Protein AF-A0A9E5WEM9-F1 (afdb_monomer_lite)

Sequence (140 aa):
MSKQDISLNDRFDLSKHHVLLNGTQALVRLMLMQRARDAAAGLNTAGYVTGYRGSPLGAVDLQMERAEKVLTQANVTFQPGLNEDLAATAIWGSQQAEMRGEGKYDGVFGFWYGKGPGVDRSGDVFRHANMAGTSQHGGV

Radius of gyration: 16.06 Å; chains: 1; bounding box: 44×39×41 Å

Secondary structure (DSSP, 8-state):
-------GGGGG-TT-SS----HHHHHHHHHHHHHHHHHHTT--EEEEEEE---TTSHHHHHHHHHTHHHHHHTTEEE---SSHHHHHHHHHHHHTTTTTS-SSSSEEEEEEE--HHHHHHTHHHHHHHHHH---TTT--

Structure (mmCIF, N/CA/C/O backbone):
data_AF-A0A9E5WEM9-F1
#
_entry.id   AF-A0A9E5WEM9-F1
#
loop_
_atom_site.group_PDB
_atom_site.id
_atom_site.type_symbol
_atom_site.label_atom_id
_atom_site.label_alt_id
_atom_site.label_comp_id
_atom_site.label_asym_id
_atom_site.label_entity_id
_atom_site.label_seq_id
_atom_site.pdbx_PDB_ins_code
_atom_site.Cartn_x
_atom_site.Cartn_y
_atom_site.Cartn_z
_atom_site.occupancy
_atom_site.B_iso_or_equiv
_atom_site.auth_seq_id
_atom_site.auth_comp_id
_atom_site.auth_asym_id
_atom_site.auth_atom_id
_atom_site.pdbx_PDB_model_num
ATOM 1 N N . MET A 1 1 ? -31.836 14.147 18.479 1.00 49.81 1 MET A N 1
ATOM 2 C CA . MET A 1 1 ? -30.622 13.584 17.849 1.00 49.81 1 MET A CA 1
ATOM 3 C C . MET A 1 1 ? -29.894 12.762 18.897 1.00 49.81 1 MET A C 1
ATOM 5 O O . MET A 1 1 ? -29.557 13.315 19.935 1.00 49.81 1 MET A O 1
ATOM 9 N N . SER A 1 2 ? -29.732 11.454 18.683 1.00 67.06 2 SER A N 1
ATOM 10 C CA . SER A 1 2 ? -28.894 10.624 19.559 1.00 67.06 2 SER A CA 1
ATOM 11 C C . SER A 1 2 ? -27.431 11.047 19.357 1.00 67.06 2 SER A C 1
ATOM 13 O O . SER A 1 2 ? -26.991 11.247 18.225 1.00 67.06 2 SER A O 1
ATOM 15 N N . LYS A 1 3 ? -26.711 11.289 20.455 1.00 68.19 3 LYS A N 1
ATOM 16 C CA . LYS A 1 3 ? -25.303 11.697 20.439 1.00 68.19 3 LYS A CA 1
ATOM 17 C C . LYS A 1 3 ? -24.481 10.444 20.124 1.00 68.19 3 LYS A C 1
ATOM 19 O O . LYS A 1 3 ? -24.457 9.525 20.936 1.00 68.19 3 LYS A O 1
ATOM 24 N N . GLN A 1 4 ? -23.888 10.370 18.935 1.00 72.06 4 GLN A N 1
ATOM 25 C CA . GLN A 1 4 ? -22.986 9.269 18.596 1.00 72.06 4 GLN A CA 1
ATOM 26 C C . GLN A 1 4 ? -21.669 9.462 19.354 1.00 72.06 4 GLN A C 1
ATOM 28 O O . GLN A 1 4 ? -21.048 10.519 19.251 1.00 72.06 4 GLN A O 1
ATOM 33 N N . ASP A 1 5 ? -21.269 8.455 20.127 1.00 82.94 5 ASP A N 1
ATOM 34 C CA . ASP A 1 5 ? -20.001 8.452 20.856 1.00 82.94 5 ASP A CA 1
ATOM 35 C C . ASP A 1 5 ? -18.902 7.935 19.916 1.00 82.94 5 ASP A C 1
ATOM 37 O O . ASP A 1 5 ? -18.716 6.728 19.761 1.00 82.94 5 ASP A O 1
ATOM 41 N N . ILE A 1 6 ? -18.272 8.856 19.177 1.00 86.56 6 ILE A N 1
ATOM 42 C CA . ILE A 1 6 ? -17.225 8.552 18.191 1.00 86.56 6 ILE A CA 1
ATOM 43 C C . ILE A 1 6 ? -15.873 8.971 18.762 1.00 86.56 6 ILE A C 1
ATOM 45 O O . ILE A 1 6 ? -15.654 10.147 19.063 1.00 86.56 6 ILE A O 1
ATOM 49 N N . SER A 1 7 ? -14.942 8.023 18.849 1.00 89.38 7 SER A N 1
ATOM 50 C CA . SER A 1 7 ? -13.569 8.256 19.283 1.00 89.38 7 SER A CA 1
ATOM 51 C C . SER A 1 7 ? -12.605 8.300 18.103 1.00 89.38 7 SER A C 1
ATOM 53 O O . SER A 1 7 ? -1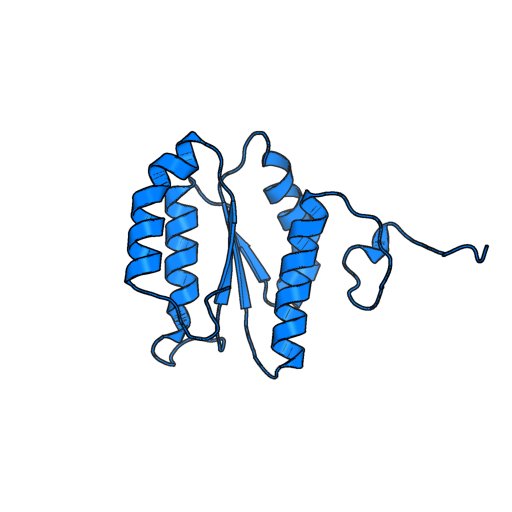2.741 7.601 17.100 1.00 89.38 7 SER A O 1
ATOM 55 N N . LEU A 1 8 ? -11.535 9.079 18.253 1.00 87.75 8 LEU A N 1
ATOM 56 C CA . LEU A 1 8 ? -10.422 9.082 17.310 1.00 87.75 8 LEU A CA 1
ATOM 57 C C . LEU A 1 8 ? -9.737 7.711 17.203 1.00 87.75 8 LEU A C 1
ATOM 59 O O . LEU A 1 8 ? -9.162 7.423 16.154 1.00 87.75 8 LEU A O 1
ATOM 63 N N . ASN A 1 9 ? -9.805 6.875 18.238 1.00 87.44 9 ASN A N 1
ATOM 64 C CA . ASN A 1 9 ? -9.198 5.542 18.236 1.00 87.44 9 ASN A CA 1
ATOM 65 C C . ASN A 1 9 ? -9.983 4.527 17.388 1.00 87.44 9 ASN A C 1
ATOM 67 O O . ASN A 1 9 ? -9.421 3.511 16.986 1.00 87.44 9 ASN A O 1
ATOM 71 N N . ASP A 1 10 ? -11.234 4.830 17.036 1.00 92.94 10 ASP A N 1
ATOM 72 C CA . ASP A 1 10 ? -12.124 3.922 16.302 1.00 92.94 10 ASP A CA 1
ATOM 73 C C . ASP A 1 10 ? -11.721 3.735 14.828 1.00 92.94 10 ASP A C 1
ATOM 75 O O . ASP A 1 10 ? -12.183 2.815 14.155 1.00 92.94 10 ASP A O 1
ATOM 79 N N . ARG A 1 11 ? -10.837 4.589 14.293 1.00 94.31 11 ARG A N 1
ATOM 80 C CA . ARG A 1 11 ? -10.523 4.666 12.852 1.00 94.31 11 ARG A CA 1
ATOM 81 C C . ARG A 1 11 ? -10.024 3.368 12.217 1.00 94.31 11 ARG A C 1
ATOM 83 O O . ARG A 1 11 ? -10.188 3.205 11.011 1.00 94.31 11 ARG A O 1
ATOM 90 N N . PHE A 1 12 ? -9.440 2.450 12.985 1.00 96.12 12 PHE A N 1
ATOM 91 C CA . PHE A 1 12 ? -8.980 1.141 12.494 1.00 96.12 12 PHE A CA 1
ATOM 92 C C . PHE A 1 12 ? -9.779 -0.033 13.070 1.00 96.12 12 PHE A C 1
ATOM 94 O O . PHE A 1 12 ? -9.555 -1.171 12.671 1.00 96.12 12 PHE A O 1
ATOM 101 N N . ASP A 1 13 ? -10.749 0.236 13.945 1.00 95.25 13 ASP A N 1
ATOM 102 C CA . ASP A 1 13 ? -11.697 -0.769 14.409 1.00 95.25 13 ASP A CA 1
ATOM 103 C C . ASP A 1 13 ? -12.749 -1.004 13.315 1.00 95.25 13 ASP A C 1
ATOM 105 O O . ASP A 1 13 ? -13.546 -0.120 12.972 1.00 95.25 13 ASP A O 1
ATOM 109 N N . LEU A 1 14 ? -12.713 -2.191 12.712 1.00 95.19 14 LEU A N 1
ATOM 110 C CA . LEU A 1 14 ? -13.617 -2.568 11.627 1.00 95.19 14 LEU A CA 1
ATOM 111 C C . LEU A 1 14 ? -15.033 -2.905 12.116 1.00 95.19 14 LEU A C 1
ATOM 113 O O . LEU A 1 14 ? -15.948 -2.937 11.299 1.00 95.19 14 LEU A O 1
ATOM 117 N N . SER A 1 15 ? -15.241 -3.089 13.425 1.00 93.94 15 SER A N 1
ATOM 118 C CA . SER A 1 15 ? -16.580 -3.268 14.005 1.00 93.94 15 SER A CA 1
ATOM 119 C C . SER A 1 15 ? -17.387 -1.964 14.055 1.00 93.94 15 SER A C 1
ATOM 121 O O . SER A 1 15 ? -18.610 -1.978 14.197 1.00 93.94 15 SER A O 1
ATOM 123 N N . LYS A 1 16 ? -16.714 -0.814 13.924 1.00 93.56 16 LYS A N 1
ATOM 124 C CA . LYS A 1 16 ? -17.334 0.512 13.964 1.00 93.56 16 LYS A CA 1
ATOM 125 C C . LYS A 1 16 ? -17.848 0.913 12.585 1.00 93.56 16 LYS A C 1
ATOM 127 O O . LYS A 1 16 ? -17.093 0.958 11.615 1.00 93.56 16 LYS A O 1
ATOM 132 N N . HIS A 1 17 ? -19.127 1.285 12.526 1.00 88.94 17 HIS A N 1
ATOM 133 C CA . HIS A 1 17 ? -19.770 1.764 11.298 1.00 88.94 17 HIS A CA 1
ATOM 134 C C . HIS A 1 17 ? -19.484 3.240 10.989 1.00 88.94 17 HIS A C 1
ATOM 136 O O . HIS A 1 17 ? -19.343 3.601 9.825 1.00 88.94 17 HIS A O 1
ATOM 142 N N . HIS A 1 18 ? -19.387 4.089 12.016 1.00 91.62 18 HIS A N 1
ATOM 143 C CA . HIS A 1 18 ? -19.096 5.517 11.874 1.00 91.62 18 HIS A CA 1
ATOM 144 C C . HIS A 1 18 ? -17.755 5.821 12.535 1.00 91.62 18 HIS A C 1
ATOM 146 O O . HIS A 1 18 ? -17.566 5.527 13.713 1.00 91.62 18 HIS A O 1
ATOM 152 N N . VAL A 1 19 ? -16.826 6.393 11.772 1.00 94.81 19 VAL A N 1
ATOM 153 C CA . VAL A 1 19 ? -15.462 6.699 12.219 1.00 94.81 19 VAL A CA 1
ATOM 154 C C . VAL A 1 19 ? -15.021 8.055 11.676 1.00 94.81 19 VAL A C 1
ATOM 156 O O . VAL A 1 19 ? -15.439 8.461 10.593 1.00 94.81 19 VAL A O 1
ATOM 159 N N . LEU A 1 20 ? -14.149 8.746 12.412 1.00 95.19 20 LEU A N 1
ATOM 160 C CA . LEU A 1 20 ? -13.482 9.963 11.944 1.00 95.19 20 LEU A CA 1
ATOM 161 C C . LEU A 1 20 ? -12.062 9.625 11.490 1.00 95.19 20 LEU A C 1
ATOM 163 O O . LEU A 1 20 ? -11.255 9.117 12.271 1.00 95.19 20 LEU A O 1
ATOM 167 N N . LEU A 1 21 ? -11.755 9.919 10.229 1.00 95.69 21 LEU A N 1
ATOM 168 C CA . LEU A 1 21 ? -10.448 9.671 9.629 1.00 95.69 21 LEU A CA 1
ATOM 169 C C . LEU A 1 21 ? -10.163 10.669 8.505 1.00 95.69 21 LEU A C 1
ATOM 171 O O . LEU A 1 21 ? -11.081 11.199 7.882 1.00 95.69 21 LEU A O 1
ATOM 175 N N . ASN A 1 22 ? -8.883 10.939 8.259 1.00 94.88 22 ASN A N 1
ATOM 176 C CA . ASN A 1 22 ? -8.439 11.709 7.096 1.00 94.88 22 ASN A CA 1
ATOM 177 C C . ASN A 1 22 ? -8.112 10.784 5.908 1.00 94.88 22 ASN A C 1
ATOM 179 O O . ASN A 1 22 ? -8.137 9.561 6.034 1.00 94.88 22 ASN A O 1
ATOM 183 N N . GLY A 1 23 ? -7.763 11.364 4.756 1.00 94.69 23 GLY A N 1
ATOM 184 C CA . GLY A 1 23 ? -7.494 10.594 3.538 1.00 94.69 23 GLY A CA 1
ATOM 185 C C . GLY A 1 23 ? -6.393 9.538 3.688 1.00 94.69 23 GLY A C 1
ATOM 186 O O . GLY A 1 23 ? -6.583 8.401 3.276 1.00 94.69 23 GLY A O 1
ATOM 187 N N . THR A 1 24 ? -5.265 9.851 4.333 1.00 95.31 24 THR A N 1
ATOM 188 C CA . THR A 1 24 ? -4.170 8.874 4.485 1.00 95.31 24 THR A CA 1
ATOM 189 C C . THR A 1 24 ? -4.500 7.767 5.484 1.00 95.31 24 THR A C 1
ATOM 191 O O . THR A 1 24 ? -4.091 6.626 5.296 1.00 95.31 24 THR A O 1
ATOM 194 N N . GLN A 1 25 ? -5.307 8.057 6.505 1.00 96.31 25 GLN A N 1
ATOM 195 C CA . GLN A 1 25 ? -5.864 7.037 7.400 1.00 96.31 25 GLN A CA 1
ATOM 196 C C . GLN A 1 25 ? -6.900 6.161 6.697 1.00 96.31 25 GLN A C 1
ATOM 198 O O . GLN A 1 25 ? -6.999 4.977 7.012 1.00 96.31 25 GLN A O 1
ATOM 203 N N . ALA A 1 26 ? -7.637 6.713 5.729 1.00 96.69 26 ALA A N 1
ATOM 204 C CA . ALA A 1 26 ? -8.556 5.940 4.902 1.00 96.69 26 ALA A CA 1
ATOM 205 C C . ALA A 1 26 ? -7.807 4.855 4.122 1.00 96.69 26 ALA A C 1
ATOM 207 O O . ALA A 1 26 ? -8.287 3.731 4.057 1.00 96.69 26 ALA A O 1
ATOM 208 N N . LEU A 1 27 ? -6.611 5.164 3.605 1.00 97.00 27 LEU A N 1
ATOM 209 C CA . LEU A 1 27 ? -5.771 4.203 2.880 1.00 97.00 27 LEU A CA 1
ATOM 210 C C . LEU A 1 27 ? -5.315 3.043 3.774 1.00 97.00 27 LEU A C 1
ATOM 212 O O . LEU A 1 27 ? -5.361 1.891 3.356 1.00 97.00 27 LEU A O 1
ATOM 216 N N . VAL A 1 28 ? -4.941 3.321 5.027 1.00 97.81 28 VAL A N 1
ATOM 217 C CA . VAL A 1 28 ? -4.645 2.264 6.009 1.00 97.81 28 VAL A CA 1
ATOM 218 C C . VAL A 1 28 ? -5.890 1.409 6.260 1.00 97.81 28 VAL A C 1
ATOM 220 O O . VAL A 1 28 ? -5.830 0.184 6.171 1.00 97.81 28 VAL A O 1
ATOM 223 N N . ARG A 1 29 ? -7.037 2.043 6.551 1.00 97.75 29 ARG A N 1
ATOM 224 C CA . ARG A 1 29 ? -8.291 1.325 6.830 1.00 97.75 29 ARG A CA 1
ATOM 225 C C . ARG A 1 29 ? -8.737 0.486 5.630 1.00 97.75 29 ARG A C 1
ATOM 227 O O . ARG A 1 29 ? -9.222 -0.619 5.838 1.00 97.75 29 ARG A O 1
ATOM 234 N N . LEU A 1 30 ? -8.533 0.967 4.404 1.00 97.25 30 LEU A N 1
ATOM 235 C CA . LEU A 1 30 ? -8.840 0.244 3.170 1.00 97.25 30 LEU A CA 1
ATOM 236 C C . LEU A 1 30 ? -8.116 -1.106 3.115 1.00 97.25 30 LEU A C 1
ATOM 238 O O . LEU A 1 30 ? -8.755 -2.119 2.844 1.00 97.25 30 LEU A O 1
ATOM 242 N N . MET A 1 31 ? -6.823 -1.143 3.452 1.00 98.06 31 MET A N 1
ATOM 243 C CA . MET A 1 31 ? -6.056 -2.394 3.481 1.00 98.06 31 MET A CA 1
ATOM 244 C C . MET A 1 31 ? -6.589 -3.379 4.527 1.00 98.06 31 MET A C 1
ATOM 246 O O . MET A 1 31 ? -6.726 -4.570 4.250 1.00 98.06 31 MET A O 1
ATOM 250 N N . LEU A 1 32 ? -6.950 -2.880 5.715 1.00 98.25 32 LEU A N 1
ATOM 251 C CA . LEU A 1 32 ? -7.565 -3.700 6.764 1.00 98.25 32 LEU A CA 1
ATOM 252 C C . LEU A 1 32 ? -8.928 -4.252 6.317 1.00 98.25 32 LEU A C 1
ATOM 254 O O . LEU A 1 32 ? -9.242 -5.417 6.558 1.00 98.25 32 LEU A O 1
ATOM 258 N N . MET A 1 33 ? -9.733 -3.424 5.647 1.00 97.50 33 MET A N 1
ATOM 259 C CA . MET A 1 33 ? -11.050 -3.808 5.141 1.00 97.50 33 MET A CA 1
ATOM 260 C C . MET A 1 33 ? -10.957 -4.860 4.040 1.00 97.50 33 MET A C 1
ATOM 262 O O . MET A 1 33 ? -11.749 -5.799 4.057 1.00 97.50 33 MET A O 1
ATOM 266 N N . GLN A 1 34 ? -9.993 -4.741 3.123 1.00 97.56 34 GLN A N 1
ATOM 267 C CA . GLN A 1 34 ? -9.777 -5.747 2.085 1.00 97.56 34 GLN A CA 1
ATOM 268 C C . GLN A 1 34 ? -9.421 -7.100 2.710 1.00 97.56 34 GLN A C 1
ATOM 270 O O . GLN A 1 34 ? -10.103 -8.088 2.446 1.00 97.56 34 GLN A O 1
ATOM 275 N N . ARG A 1 35 ? -8.464 -7.135 3.650 1.00 97.75 35 ARG A N 1
ATOM 276 C CA . ARG A 1 35 ? -8.127 -8.366 4.382 1.00 97.75 35 ARG A CA 1
ATOM 277 C C . ARG A 1 35 ? -9.337 -8.979 5.084 1.00 97.75 35 ARG A C 1
ATOM 279 O O . ARG A 1 35 ? -9.502 -10.199 5.065 1.00 97.75 35 ARG A O 1
ATOM 286 N N . ALA A 1 36 ? -10.134 -8.156 5.764 1.00 97.94 36 ALA A N 1
ATOM 287 C CA . ALA A 1 36 ? -11.307 -8.620 6.497 1.00 97.94 36 ALA A CA 1
ATOM 288 C C . ALA A 1 36 ? -12.382 -9.179 5.556 1.00 97.94 36 ALA A C 1
ATOM 290 O O . ALA A 1 36 ? -13.000 -10.196 5.869 1.00 97.94 36 ALA A O 1
ATOM 291 N N . ARG A 1 37 ? -12.570 -8.549 4.391 1.00 97.38 37 ARG A N 1
ATOM 292 C CA . ARG A 1 37 ? -13.472 -9.022 3.339 1.00 97.38 37 ARG A CA 1
ATOM 293 C C . ARG A 1 37 ? -13.039 -10.385 2.807 1.00 97.38 37 ARG A C 1
ATOM 295 O O . ARG A 1 37 ? -13.877 -11.275 2.704 1.00 97.38 37 ARG A O 1
ATOM 302 N N . ASP A 1 38 ? -11.749 -10.557 2.539 1.00 97.75 38 ASP A N 1
ATOM 303 C CA . ASP A 1 38 ? -11.192 -11.828 2.073 1.00 97.75 38 ASP A CA 1
ATOM 304 C C . ASP A 1 38 ? -11.345 -12.924 3.137 1.00 97.75 38 ASP A C 1
ATOM 306 O O . ASP A 1 38 ? -11.794 -14.026 2.828 1.00 97.75 38 ASP A O 1
ATOM 310 N N . ALA A 1 39 ? -11.099 -12.599 4.413 1.00 97.94 39 ALA A N 1
ATOM 311 C CA . ALA A 1 39 ? -11.328 -13.524 5.528 1.00 97.94 39 ALA A CA 1
ATOM 312 C C . ALA A 1 39 ? -12.789 -13.986 5.604 1.00 97.94 39 ALA A C 1
ATOM 314 O O . ALA A 1 39 ? -13.058 -15.167 5.808 1.00 97.94 39 ALA A O 1
ATOM 315 N N . ALA A 1 40 ? -13.736 -13.058 5.434 1.00 98.06 40 ALA A N 1
ATOM 316 C CA . ALA A 1 40 ? -15.164 -13.364 5.440 1.00 98.06 40 ALA A CA 1
ATOM 317 C C . ALA A 1 40 ? -15.584 -14.245 4.250 1.00 98.06 40 ALA A C 1
ATOM 319 O O . ALA A 1 40 ? -16.563 -14.981 4.356 1.00 98.06 40 ALA A O 1
ATOM 320 N N . ALA A 1 41 ? -14.834 -14.203 3.146 1.00 97.62 41 ALA A N 1
ATOM 321 C CA . ALA A 1 41 ? -14.987 -15.099 2.003 1.00 97.62 41 ALA A CA 1
ATOM 322 C C . ALA A 1 41 ? -14.241 -16.442 2.170 1.00 97.62 41 ALA A C 1
ATOM 324 O O . ALA A 1 41 ? -14.285 -17.273 1.268 1.00 97.62 41 ALA A O 1
ATOM 325 N N . GLY A 1 42 ? -13.573 -16.668 3.308 1.00 98.00 42 GLY A N 1
ATOM 326 C CA . GLY A 1 42 ? -12.808 -17.884 3.589 1.00 98.00 42 GLY A CA 1
ATOM 327 C C . GLY A 1 42 ? -11.395 -17.905 2.998 1.00 98.00 42 GLY A C 1
ATOM 328 O O . GLY A 1 42 ? -10.768 -18.958 3.010 1.00 98.00 42 GLY A O 1
ATOM 329 N N . LEU A 1 43 ? -10.891 -16.770 2.503 1.00 97.44 43 LEU A N 1
ATOM 330 C CA . LEU A 1 43 ? -9.565 -16.655 1.895 1.00 97.44 43 LEU A CA 1
ATOM 331 C C . LEU A 1 43 ? -8.509 -16.227 2.928 1.00 97.44 43 LEU A C 1
ATOM 333 O O . LEU A 1 43 ? -8.711 -15.312 3.739 1.00 97.44 43 LEU A O 1
ATOM 337 N N . ASN A 1 44 ? -7.338 -16.850 2.864 1.00 97.25 44 ASN A N 1
ATOM 338 C CA . ASN A 1 44 ? -6.133 -16.475 3.590 1.00 97.25 44 ASN A CA 1
ATOM 339 C C . ASN A 1 44 ? -5.226 -15.601 2.708 1.00 97.25 44 ASN A C 1
ATOM 341 O O . ASN A 1 44 ? -4.156 -16.031 2.276 1.00 97.25 44 ASN A O 1
ATOM 345 N N . THR A 1 45 ? -5.650 -14.363 2.446 1.00 97.81 45 THR A N 1
ATOM 346 C CA . THR A 1 45 ? -4.854 -13.379 1.695 1.00 97.81 45 THR A CA 1
ATOM 347 C C . THR A 1 45 ? -3.899 -12.584 2.591 1.00 97.81 45 THR A C 1
ATOM 349 O O . THR A 1 45 ? -4.042 -12.520 3.822 1.00 97.81 45 THR A O 1
ATOM 352 N N . ALA A 1 46 ? -2.913 -11.952 1.957 1.00 98.12 46 ALA A N 1
ATOM 353 C CA . ALA A 1 46 ? -2.036 -10.950 2.556 1.00 98.12 46 ALA A CA 1
ATOM 354 C C . ALA A 1 46 ? -2.085 -9.641 1.759 1.00 98.12 46 ALA A C 1
ATOM 356 O O . ALA A 1 46 ? -2.439 -9.633 0.584 1.00 98.12 46 ALA A O 1
ATOM 357 N N . GLY A 1 47 ? -1.723 -8.531 2.396 1.00 98.06 47 GLY A N 1
ATOM 358 C CA . GLY A 1 47 ? -1.626 -7.229 1.739 1.00 98.06 47 GLY A CA 1
ATOM 359 C C . GLY A 1 47 ? -0.178 -6.778 1.602 1.00 98.06 47 GLY A C 1
ATOM 360 O O . GLY A 1 47 ? 0.620 -6.954 2.523 1.00 98.06 47 GLY A O 1
ATOM 361 N N . TYR A 1 48 ? 0.159 -6.136 0.490 1.00 98.31 48 TYR A N 1
ATOM 362 C CA . TYR A 1 48 ? 1.459 -5.506 0.291 1.00 98.31 48 TYR A CA 1
ATOM 363 C C . TYR A 1 48 ? 1.292 -4.040 -0.097 1.00 98.31 48 TYR A C 1
ATOM 365 O O . TYR A 1 48 ? 0.623 -3.711 -1.075 1.00 98.31 48 TYR A O 1
ATOM 373 N N . VAL A 1 49 ? 1.894 -3.150 0.688 1.00 98.12 49 VAL A N 1
ATOM 374 C CA . VAL A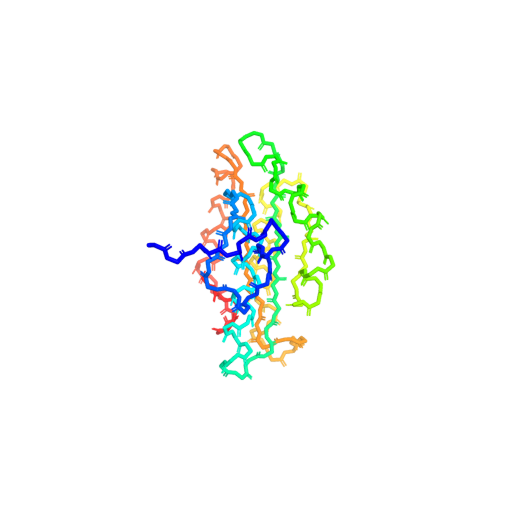 1 49 ? 1.881 -1.707 0.455 1.00 98.12 49 VAL A CA 1
ATOM 375 C C . VAL A 1 49 ? 3.295 -1.237 0.169 1.00 98.12 49 VAL A C 1
ATOM 377 O O . VAL A 1 49 ? 4.196 -1.447 0.981 1.00 98.12 49 VAL A O 1
ATOM 380 N N . THR A 1 50 ? 3.488 -0.531 -0.937 1.00 97.94 50 THR A N 1
ATOM 381 C CA . THR A 1 50 ? 4.760 0.133 -1.225 1.00 97.94 50 THR A CA 1
ATOM 382 C C . THR A 1 50 ? 4.556 1.341 -2.129 1.00 97.94 50 THR A C 1
ATOM 384 O O . THR A 1 50 ? 3.547 1.479 -2.815 1.00 97.94 50 THR A O 1
ATOM 387 N N . GLY A 1 51 ? 5.510 2.255 -2.110 1.00 96.50 51 GLY A N 1
ATOM 388 C CA . GLY A 1 51 ? 5.470 3.473 -2.897 1.00 96.50 51 GLY A CA 1
ATOM 389 C C . GLY A 1 51 ? 6.637 4.373 -2.551 1.00 96.50 51 GLY A C 1
ATOM 390 O O . GLY A 1 51 ? 7.475 4.036 -1.710 1.00 96.50 51 GLY A O 1
ATOM 391 N N . TYR A 1 52 ? 6.699 5.523 -3.215 1.00 95.38 52 TYR A N 1
ATOM 392 C CA . TYR A 1 52 ? 7.774 6.482 -3.005 1.00 95.38 52 TYR A CA 1
ATOM 393 C C . TYR A 1 52 ? 7.258 7.790 -2.413 1.00 95.38 52 TYR A C 1
ATOM 395 O O . TYR A 1 52 ? 6.374 8.459 -2.956 1.00 95.38 52 TYR A O 1
ATOM 403 N N . ARG A 1 53 ? 7.844 8.175 -1.278 1.00 90.31 53 ARG A N 1
ATOM 404 C CA . ARG A 1 53 ? 7.445 9.361 -0.519 1.00 90.31 53 ARG A CA 1
ATOM 405 C C . ARG A 1 53 ? 7.616 10.663 -1.293 1.00 90.31 53 ARG A C 1
ATOM 407 O O . ARG A 1 53 ? 8.492 10.837 -2.140 1.00 90.31 53 ARG A O 1
ATOM 414 N N . GLY A 1 54 ? 6.820 11.650 -0.909 1.00 87.94 54 GLY A N 1
ATOM 415 C CA . GLY A 1 54 ? 6.988 13.059 -1.264 1.00 87.94 54 GLY A CA 1
ATOM 416 C C . GLY A 1 54 ? 5.656 13.723 -1.566 1.00 87.94 54 GLY A C 1
ATOM 417 O O . GLY A 1 54 ? 4.660 13.037 -1.750 1.00 87.94 54 GLY A O 1
ATOM 418 N N . SER A 1 55 ? 5.625 15.056 -1.571 1.00 87.38 55 SER A N 1
ATOM 419 C CA . SER A 1 55 ? 4.378 15.815 -1.730 1.00 87.38 55 SER A CA 1
ATOM 420 C C . SER A 1 55 ? 3.612 15.400 -3.000 1.00 87.38 55 SER A C 1
ATOM 422 O O . SER A 1 55 ? 4.249 15.267 -4.049 1.00 87.38 55 SER A O 1
ATOM 424 N N . PRO A 1 56 ? 2.283 15.174 -2.933 1.00 87.06 56 PRO A N 1
ATOM 425 C CA . PRO A 1 56 ? 1.392 15.295 -1.763 1.00 87.06 56 PRO A CA 1
ATOM 426 C C . PRO A 1 56 ? 1.284 14.023 -0.889 1.00 87.06 56 PRO A C 1
ATOM 428 O O . PRO A 1 56 ? 0.569 14.008 0.108 1.00 87.06 56 PRO A O 1
ATOM 431 N N . LEU A 1 57 ? 1.991 12.948 -1.233 1.00 89.94 57 LEU A N 1
ATOM 432 C CA . LEU A 1 57 ? 1.871 11.608 -0.642 1.00 89.94 57 LEU A CA 1
ATOM 433 C C . LEU A 1 57 ? 2.801 11.346 0.553 1.00 89.94 57 LEU A C 1
ATOM 435 O O . LEU A 1 57 ? 2.806 10.249 1.097 1.00 89.94 57 LEU A O 1
ATOM 439 N N . GLY A 1 58 ? 3.575 12.335 1.010 1.00 85.00 58 GLY A N 1
ATOM 440 C CA . GLY A 1 58 ? 4.551 12.146 2.096 1.00 85.00 58 GLY A CA 1
ATOM 441 C C . GLY A 1 58 ? 3.950 11.674 3.428 1.00 85.00 58 GLY A C 1
ATOM 442 O O . GLY A 1 58 ? 4.653 11.091 4.246 1.00 85.00 58 GLY A O 1
ATOM 443 N N . ALA A 1 59 ? 2.652 11.891 3.646 1.00 93.19 59 ALA A N 1
ATOM 444 C CA . ALA A 1 59 ? 1.959 11.414 4.838 1.00 93.19 59 ALA A CA 1
ATOM 445 C C . ALA A 1 59 ? 1.484 9.950 4.739 1.00 93.19 59 ALA A C 1
ATOM 447 O O . ALA A 1 59 ? 1.036 9.418 5.754 1.00 93.19 59 ALA A O 1
ATOM 448 N N . VAL A 1 60 ? 1.558 9.308 3.564 1.00 95.62 60 VAL A N 1
ATOM 449 C CA . VAL A 1 60 ? 1.147 7.905 3.373 1.00 95.62 60 VAL A CA 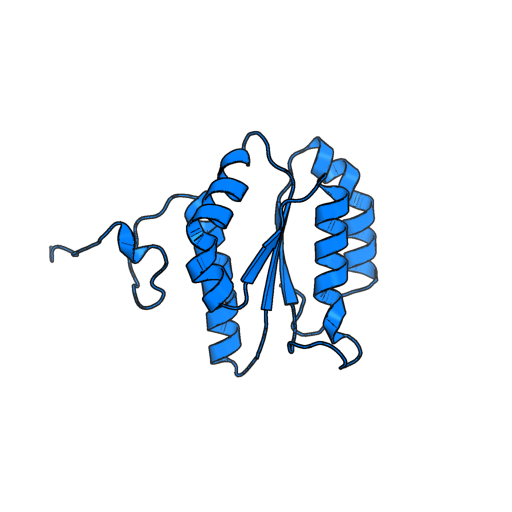1
ATOM 450 C C . VAL A 1 60 ? 2.086 6.977 4.138 1.00 95.62 60 VAL A C 1
ATOM 452 O O . VAL A 1 60 ? 1.605 6.284 5.031 1.00 95.62 60 VAL A O 1
ATOM 455 N N . ASP A 1 61 ? 3.401 7.042 3.883 1.00 94.38 61 ASP A N 1
ATOM 456 C CA . ASP A 1 61 ? 4.423 6.275 4.615 1.00 94.38 61 ASP A CA 1
ATOM 457 C C . ASP A 1 61 ? 4.227 6.422 6.126 1.00 94.38 61 ASP A C 1
ATOM 459 O O . ASP A 1 61 ? 4.091 5.441 6.846 1.00 94.38 61 ASP A O 1
ATOM 463 N N . LEU A 1 62 ? 4.109 7.669 6.596 1.00 94.69 62 LEU A N 1
ATOM 464 C CA . LEU A 1 62 ? 3.971 7.972 8.015 1.00 94.69 62 LEU A CA 1
ATOM 465 C C . LEU A 1 62 ? 2.723 7.330 8.635 1.00 94.69 62 LEU A C 1
ATOM 467 O O . LEU A 1 62 ? 2.767 6.902 9.787 1.00 94.69 62 LEU A O 1
ATOM 471 N N . GLN A 1 63 ? 1.587 7.308 7.927 1.00 96.31 63 GLN A N 1
ATOM 472 C CA . GLN A 1 63 ? 0.395 6.630 8.444 1.00 96.31 63 GLN A CA 1
ATOM 473 C C . GLN A 1 63 ? 0.547 5.107 8.409 1.00 96.31 63 GLN A C 1
ATOM 475 O O . GLN A 1 63 ? 0.105 4.466 9.359 1.00 96.31 63 GLN A O 1
ATOM 480 N N . MET A 1 64 ? 1.169 4.544 7.370 1.00 97.38 64 MET A N 1
ATOM 481 C CA . MET A 1 64 ? 1.415 3.102 7.267 1.00 97.38 64 MET A CA 1
ATOM 482 C C . MET A 1 64 ? 2.365 2.622 8.373 1.00 97.38 64 MET A C 1
ATOM 484 O O . MET A 1 64 ? 2.037 1.674 9.077 1.00 97.38 64 MET A O 1
ATOM 488 N N . GLU A 1 65 ? 3.468 3.336 8.618 1.00 96.50 65 GLU A N 1
ATOM 489 C CA . GLU A 1 65 ? 4.408 3.063 9.717 1.00 96.50 65 GLU A CA 1
ATOM 490 C C . GLU A 1 65 ? 3.720 3.169 11.085 1.00 96.50 65 GLU A C 1
ATOM 492 O O . GLU A 1 65 ? 3.815 2.270 11.916 1.00 96.50 65 GLU A O 1
ATOM 497 N N . ARG A 1 66 ? 2.939 4.230 11.328 1.00 96.50 66 ARG A N 1
ATOM 498 C CA . ARG A 1 66 ? 2.191 4.379 12.594 1.00 96.50 66 ARG A CA 1
ATOM 499 C C . ARG A 1 66 ? 1.161 3.273 12.819 1.00 96.50 66 ARG A C 1
ATOM 501 O O . ARG A 1 66 ? 0.820 2.990 13.966 1.00 96.50 66 ARG A O 1
ATOM 508 N N . ALA A 1 67 ? 0.635 2.694 11.745 1.00 97.38 67 ALA A N 1
ATOM 509 C CA . ALA A 1 67 ? -0.350 1.624 11.782 1.00 97.38 67 ALA A CA 1
ATOM 510 C C . ALA A 1 67 ? 0.268 0.221 11.664 1.00 97.38 67 ALA A C 1
ATOM 512 O O . ALA A 1 67 ? -0.480 -0.754 11.612 1.00 97.38 67 ALA A O 1
ATOM 513 N N . GLU A 1 68 ? 1.598 0.086 11.670 1.00 97.94 68 GLU A N 1
ATOM 514 C CA . GLU A 1 68 ? 2.304 -1.183 11.445 1.00 97.94 68 GLU A CA 1
ATOM 515 C C . GLU A 1 68 ? 1.756 -2.322 12.311 1.00 97.94 68 GLU A C 1
ATOM 517 O O . GLU A 1 68 ? 1.492 -3.412 11.815 1.00 97.94 68 GLU A O 1
ATOM 522 N N . LYS A 1 69 ? 1.496 -2.065 13.599 1.00 97.94 69 LYS A N 1
ATOM 523 C CA . LYS A 1 69 ? 0.957 -3.085 14.508 1.00 97.94 69 LYS A CA 1
ATOM 524 C C . LYS A 1 69 ? -0.377 -3.663 14.022 1.00 97.94 69 LYS A C 1
ATOM 526 O O . LYS A 1 69 ? -0.547 -4.879 14.041 1.00 97.94 69 LYS A O 1
ATOM 531 N N . VAL A 1 70 ? -1.322 -2.809 13.620 1.00 97.81 70 VAL A N 1
ATOM 532 C CA . VAL A 1 70 ? -2.650 -3.262 13.169 1.00 97.81 70 VAL A CA 1
ATOM 533 C C . VAL A 1 70 ? -2.595 -3.857 11.762 1.00 97.81 70 VAL A C 1
ATOM 535 O O . VAL A 1 70 ? -3.318 -4.806 11.479 1.00 97.81 70 VAL A O 1
ATOM 538 N N . LEU A 1 71 ? -1.698 -3.358 10.907 1.00 98.44 71 LEU A N 1
ATOM 539 C CA . LEU A 1 71 ? -1.456 -3.899 9.569 1.00 98.44 71 LEU A CA 1
ATOM 540 C C . LEU A 1 71 ? -0.849 -5.306 9.638 1.00 98.44 71 LEU A C 1
ATOM 542 O O . LEU A 1 71 ? -1.389 -6.231 9.038 1.00 98.44 71 LEU A O 1
ATOM 546 N N . THR A 1 72 ? 0.190 -5.506 10.449 1.00 98.38 72 THR A N 1
ATOM 547 C CA . THR A 1 72 ? 0.843 -6.810 10.633 1.00 98.38 72 THR A CA 1
ATOM 548 C C . THR A 1 72 ? -0.114 -7.850 11.215 1.00 98.38 72 THR A C 1
ATOM 550 O O . THR A 1 72 ? -0.126 -8.991 10.761 1.00 98.38 72 THR A O 1
ATOM 553 N N . GLN A 1 73 ? -0.979 -7.464 12.162 1.00 97.88 73 GLN A N 1
ATOM 554 C CA . GLN A 1 73 ? -2.043 -8.343 12.675 1.00 97.88 73 GLN A CA 1
ATOM 555 C C . GLN A 1 73 ? -3.036 -8.781 11.586 1.00 97.88 73 GLN A C 1
ATOM 557 O O . GLN A 1 73 ? -3.625 -9.854 11.688 1.00 97.88 73 GLN A O 1
ATOM 562 N N . ALA A 1 74 ? -3.197 -7.973 10.538 1.00 98.06 74 ALA A N 1
ATOM 563 C CA . ALA A 1 74 ? -4.024 -8.251 9.372 1.00 98.06 74 ALA A CA 1
ATOM 564 C C . ALA A 1 74 ? -3.229 -8.854 8.190 1.00 98.06 74 ALA A C 1
ATOM 566 O O . ALA A 1 74 ? -3.724 -8.858 7.068 1.00 98.06 74 ALA A O 1
ATOM 567 N N . ASN A 1 75 ? -2.009 -9.366 8.394 1.00 98.25 75 ASN A N 1
ATOM 568 C CA . ASN A 1 75 ? -1.125 -9.849 7.319 1.00 98.25 75 ASN A CA 1
ATOM 569 C C . ASN A 1 75 ? -0.860 -8.804 6.215 1.00 98.25 75 ASN A C 1
ATOM 571 O O . ASN A 1 75 ? -0.692 -9.162 5.050 1.00 98.25 75 ASN A O 1
ATOM 575 N N . VAL A 1 76 ? -0.846 -7.515 6.555 1.00 98.50 76 VAL A N 1
ATOM 576 C CA . VAL A 1 76 ? -0.498 -6.440 5.623 1.00 98.50 76 VAL A CA 1
ATOM 577 C C . VAL A 1 76 ? 0.908 -5.945 5.933 1.00 98.50 76 VAL A C 1
ATOM 579 O O . VAL A 1 76 ? 1.187 -5.494 7.042 1.00 98.50 76 VAL A O 1
ATOM 582 N N . THR A 1 77 ? 1.791 -6.001 4.942 1.00 98.25 77 THR A N 1
ATOM 583 C CA . THR A 1 77 ? 3.167 -5.514 5.042 1.00 98.25 77 THR A CA 1
ATOM 584 C C . THR A 1 77 ? 3.306 -4.192 4.302 1.00 98.25 77 THR A C 1
ATOM 586 O O . THR A 1 77 ? 3.015 -4.110 3.110 1.00 98.25 77 THR A O 1
ATOM 589 N N . PHE A 1 78 ? 3.791 -3.166 5.001 1.00 98.12 78 PHE A N 1
ATOM 590 C CA . PHE A 1 78 ? 4.260 -1.933 4.379 1.00 98.12 78 PHE A CA 1
ATOM 591 C C . PHE A 1 78 ? 5.776 -1.989 4.201 1.00 98.12 78 PHE A C 1
ATOM 593 O O . PHE A 1 78 ? 6.502 -2.222 5.163 1.00 98.12 78 PHE A O 1
ATOM 600 N N . GLN A 1 79 ? 6.243 -1.744 2.980 1.00 97.50 79 GLN A N 1
ATOM 601 C CA . GLN A 1 79 ? 7.658 -1.619 2.660 1.00 97.50 79 GLN A CA 1
ATOM 602 C C . GLN A 1 79 ? 7.872 -0.326 1.863 1.00 97.50 79 GLN A C 1
ATOM 604 O O . GLN A 1 79 ? 7.397 -0.234 0.729 1.00 97.50 79 GLN A O 1
ATOM 609 N N . PRO A 1 80 ? 8.595 0.677 2.388 1.00 95.56 80 PRO A N 1
ATOM 610 C CA . PRO A 1 80 ? 8.878 1.887 1.627 1.00 95.56 80 PRO A CA 1
ATOM 611 C C . PRO A 1 80 ? 9.724 1.552 0.391 1.00 95.56 80 PRO A C 1
ATOM 613 O O . PRO A 1 80 ? 10.711 0.816 0.472 1.00 95.56 80 PRO A O 1
ATOM 616 N N . GLY A 1 81 ? 9.327 2.083 -0.764 1.00 95.00 81 GLY A N 1
ATOM 617 C CA . GLY A 1 81 ? 10.041 1.905 -2.022 1.00 95.00 81 GLY A CA 1
ATOM 618 C C . GLY A 1 81 ? 11.235 2.851 -2.138 1.00 95.00 81 GLY A C 1
ATOM 619 O O . GLY A 1 81 ? 11.245 3.940 -1.565 1.00 95.00 81 GLY A O 1
ATOM 620 N N . LEU A 1 82 ? 12.243 2.456 -2.922 1.00 94.88 82 LEU A N 1
ATOM 621 C CA . LEU A 1 82 ? 13.375 3.328 -3.269 1.00 94.88 82 LEU A CA 1
ATOM 622 C C . LEU A 1 82 ? 13.018 4.333 -4.377 1.00 94.88 82 LEU A C 1
ATOM 624 O O . LEU A 1 82 ? 13.606 5.408 -4.450 1.00 94.88 82 LEU A O 1
ATOM 628 N N . ASN A 1 83 ? 12.075 3.968 -5.242 1.00 94.88 83 ASN A N 1
ATOM 629 C CA . ASN A 1 83 ? 11.447 4.820 -6.245 1.00 94.88 83 ASN A CA 1
ATOM 630 C C . ASN A 1 83 ? 10.090 4.208 -6.641 1.00 94.88 83 ASN A C 1
ATOM 632 O O . ASN A 1 83 ? 9.754 3.094 -6.228 1.00 94.88 83 ASN A O 1
ATOM 636 N N . GLU A 1 84 ? 9.312 4.945 -7.428 1.00 96.31 84 GLU A N 1
ATOM 637 C CA . GLU A 1 84 ? 7.987 4.528 -7.886 1.00 96.31 84 GLU A CA 1
ATOM 638 C C . GLU A 1 84 ? 8.002 3.233 -8.723 1.00 96.31 84 GLU A C 1
ATOM 640 O O . GLU A 1 84 ? 7.146 2.374 -8.509 1.00 96.31 84 GLU A O 1
ATOM 645 N N . ASP A 1 85 ? 8.999 3.044 -9.596 1.00 96.00 85 ASP A N 1
ATOM 646 C CA . ASP A 1 85 ? 9.048 1.911 -10.538 1.00 96.00 85 ASP A CA 1
ATOM 647 C C . ASP A 1 85 ? 9.378 0.599 -9.830 1.00 96.00 85 ASP A C 1
ATOM 649 O O . ASP A 1 85 ? 8.768 -0.436 -10.093 1.00 96.00 85 ASP A O 1
ATOM 653 N N . LEU A 1 86 ? 10.324 0.640 -8.890 1.00 96.81 86 LEU A N 1
ATOM 654 C CA . LEU A 1 86 ? 10.673 -0.495 -8.044 1.00 96.81 86 LEU A CA 1
ATOM 655 C C . LEU A 1 86 ? 9.499 -0.865 -7.142 1.00 96.81 86 LEU A C 1
ATOM 657 O O . LEU A 1 86 ? 9.211 -2.047 -6.984 1.00 96.81 86 LEU A O 1
ATOM 661 N N . ALA A 1 87 ? 8.790 0.129 -6.601 1.00 97.44 87 ALA A N 1
ATOM 662 C CA . ALA A 1 87 ? 7.571 -0.113 -5.839 1.00 97.44 87 ALA A CA 1
ATOM 663 C C . ALA A 1 87 ? 6.482 -0.767 -6.710 1.00 97.44 87 ALA A C 1
ATOM 665 O O . ALA A 1 87 ? 5.863 -1.742 -6.290 1.00 97.44 87 ALA A O 1
ATOM 666 N N . ALA A 1 88 ? 6.276 -0.289 -7.942 1.00 97.25 88 ALA A N 1
ATOM 667 C CA . ALA A 1 88 ? 5.308 -0.873 -8.872 1.00 97.25 88 ALA A CA 1
ATOM 668 C C . ALA A 1 88 ? 5.695 -2.312 -9.247 1.00 97.25 88 ALA A C 1
ATOM 670 O O . ALA A 1 88 ? 4.847 -3.200 -9.292 1.00 97.25 88 ALA A O 1
ATOM 671 N N . THR A 1 89 ? 6.989 -2.559 -9.456 1.00 97.00 89 THR A N 1
ATOM 672 C CA . THR A 1 89 ? 7.520 -3.883 -9.808 1.00 97.00 89 THR A CA 1
ATOM 673 C C . THR A 1 89 ? 7.363 -4.860 -8.647 1.00 97.00 89 THR A C 1
ATOM 675 O O . THR A 1 89 ? 6.997 -6.014 -8.854 1.00 97.00 89 THR A O 1
ATOM 678 N N . ALA A 1 90 ? 7.587 -4.398 -7.415 1.00 97.62 90 ALA A N 1
ATOM 679 C CA . ALA A 1 90 ? 7.382 -5.206 -6.221 1.00 97.62 90 ALA A CA 1
ATOM 680 C C . ALA A 1 90 ? 5.903 -5.578 -6.027 1.00 97.62 90 ALA A C 1
ATOM 682 O O . ALA A 1 90 ? 5.615 -6.711 -5.652 1.00 97.62 90 ALA A O 1
ATOM 683 N N . ILE A 1 91 ? 4.973 -4.663 -6.331 1.00 97.38 91 ILE A N 1
ATOM 684 C CA . ILE A 1 91 ? 3.530 -4.954 -6.340 1.00 97.38 91 ILE A CA 1
ATOM 685 C C . ILE A 1 91 ? 3.209 -6.009 -7.392 1.00 97.38 91 ILE A C 1
ATOM 687 O O . ILE A 1 91 ? 2.599 -7.020 -7.070 1.00 97.38 91 ILE A O 1
ATOM 691 N N . TRP A 1 92 ? 3.671 -5.827 -8.627 1.00 96.56 92 TRP A N 1
ATOM 692 C CA . TRP A 1 92 ? 3.439 -6.812 -9.679 1.00 96.56 92 TRP A CA 1
ATOM 693 C C . TRP A 1 92 ? 3.947 -8.207 -9.277 1.00 96.56 92 TRP A C 1
ATOM 695 O O . TRP A 1 92 ? 3.199 -9.182 -9.349 1.00 96.56 92 TRP A O 1
ATOM 705 N N . GLY A 1 93 ? 5.181 -8.304 -8.775 1.00 95.56 93 GLY A N 1
ATOM 706 C CA . GLY A 1 93 ? 5.748 -9.571 -8.316 1.00 95.56 93 GLY A CA 1
ATOM 707 C C . GLY A 1 93 ? 4.991 -10.189 -7.137 1.00 95.56 93 GLY A C 1
ATOM 708 O O . GLY A 1 93 ? 4.796 -11.404 -7.107 1.00 95.56 93 GLY A O 1
ATOM 709 N N . SER A 1 94 ? 4.519 -9.381 -6.181 1.00 96.38 94 SER A N 1
ATOM 710 C CA . SER A 1 94 ? 3.779 -9.894 -5.023 1.00 96.38 94 SER A CA 1
ATOM 711 C C . SER A 1 94 ? 2.426 -10.480 -5.425 1.00 96.38 94 SER A C 1
ATOM 713 O O . SER A 1 94 ? 2.086 -11.580 -4.994 1.00 96.38 94 SER A O 1
ATOM 715 N N . GLN A 1 95 ? 1.701 -9.821 -6.332 1.00 96.25 95 GLN A N 1
ATOM 716 C CA . GLN A 1 95 ? 0.413 -10.295 -6.848 1.00 96.25 95 GLN A CA 1
ATOM 717 C C . GLN A 1 95 ? 0.532 -11.588 -7.671 1.00 96.25 95 GLN A C 1
ATOM 719 O O . GLN A 1 95 ? -0.458 -12.279 -7.906 1.00 96.25 95 GLN A O 1
ATOM 724 N N . GLN A 1 96 ? 1.744 -11.924 -8.109 1.00 94.81 96 GLN A N 1
ATOM 725 C CA . GLN A 1 96 ? 2.065 -13.139 -8.846 1.00 94.81 96 GLN A CA 1
ATOM 726 C C . GLN A 1 96 ? 2.521 -14.305 -7.955 1.00 94.81 96 GLN A C 1
ATOM 728 O O . GLN A 1 96 ? 2.607 -15.432 -8.445 1.00 94.81 96 GLN A O 1
ATOM 733 N N . ALA A 1 97 ? 2.769 -14.063 -6.662 1.00 92.94 97 ALA A N 1
ATOM 734 C CA . ALA A 1 97 ? 3.377 -15.034 -5.750 1.00 92.94 97 ALA A CA 1
ATOM 735 C C . ALA A 1 97 ? 2.620 -16.371 -5.664 1.00 92.94 97 ALA A C 1
ATOM 737 O O . ALA A 1 97 ? 3.248 -17.407 -5.476 1.00 92.94 97 ALA A O 1
ATOM 738 N N . GLU A 1 98 ? 1.296 -16.353 -5.847 1.00 94.12 98 GLU A N 1
ATOM 739 C CA . GLU A 1 98 ? 0.443 -17.546 -5.757 1.00 94.12 98 GLU A CA 1
ATOM 740 C C . GLU A 1 98 ? 0.025 -18.128 -7.121 1.00 94.12 98 GLU A C 1
ATOM 742 O O . GLU A 1 98 ? -0.711 -19.104 -7.190 1.00 94.12 98 GLU A O 1
ATOM 747 N N . MET A 1 99 ? 0.509 -17.600 -8.252 1.00 91.69 99 MET A N 1
ATOM 748 C CA . MET A 1 99 ? 0.078 -18.096 -9.576 1.00 91.69 99 MET A CA 1
ATOM 749 C C . MET A 1 99 ? 0.416 -19.569 -9.842 1.00 91.69 99 MET A C 1
ATOM 751 O O . MET A 1 99 ? -0.164 -20.174 -10.741 1.00 91.69 99 MET A O 1
ATOM 755 N N . ARG A 1 100 ? 1.373 -20.136 -9.101 1.00 89.19 100 ARG A N 1
ATOM 756 C CA . ARG A 1 100 ? 1.824 -21.526 -9.254 1.00 89.19 100 ARG A CA 1
ATOM 757 C C . ARG A 1 100 ? 1.386 -22.449 -8.113 1.00 89.19 100 ARG A C 1
ATOM 759 O O . ARG A 1 100 ? 1.744 -23.620 -8.150 1.00 89.19 100 ARG A O 1
ATOM 766 N N . GLY A 1 101 ? 0.622 -21.958 -7.132 1.00 89.69 101 GLY A N 1
ATOM 767 C CA . GLY A 1 101 ? 0.203 -22.765 -5.978 1.00 89.69 101 GLY A CA 1
ATOM 768 C C . GLY A 1 101 ? 1.295 -22.995 -4.924 1.00 89.69 101 GLY A C 1
ATOM 769 O O . GLY A 1 101 ? 1.228 -23.962 -4.171 1.00 89.69 101 GLY A O 1
ATOM 770 N N . GLU A 1 102 ? 2.349 -22.174 -4.925 1.00 89.81 102 GLU A N 1
ATOM 771 C CA . GLU A 1 102 ? 3.533 -22.319 -4.055 1.00 89.81 102 GLU A CA 1
ATOM 772 C C . GLU A 1 102 ? 3.642 -21.196 -3.007 1.00 89.81 102 GLU A C 1
ATOM 774 O O . GLU A 1 102 ? 4.575 -21.165 -2.199 1.00 89.81 102 GLU A O 1
ATOM 779 N N . GLY A 1 103 ? 2.725 -20.234 -3.033 1.00 90.25 103 GLY A N 1
ATOM 780 C CA . GLY A 1 103 ? 2.694 -19.094 -2.140 1.00 90.25 103 GLY A CA 1
ATOM 781 C C . GLY A 1 103 ? 2.207 -19.465 -0.742 1.00 90.25 103 GLY A C 1
ATOM 782 O O . GLY A 1 103 ? 1.519 -20.449 -0.490 1.00 90.25 103 GLY A O 1
ATOM 783 N N . LYS A 1 104 ? 2.585 -18.628 0.225 1.00 94.75 104 LYS A N 1
ATOM 784 C CA . LYS A 1 104 ? 2.168 -18.771 1.630 1.00 94.75 104 LYS A CA 1
ATOM 785 C C . LYS A 1 104 ? 0.693 -18.390 1.863 1.00 94.75 104 LYS A C 1
ATOM 787 O O . LYS A 1 104 ? 0.127 -18.730 2.902 1.00 94.75 104 LYS A O 1
ATOM 792 N N . TYR A 1 105 ? 0.115 -17.626 0.944 1.00 96.88 105 TYR A N 1
ATOM 793 C CA . TYR A 1 105 ? -1.213 -17.023 1.031 1.00 96.88 105 TYR A CA 1
ATOM 794 C C . TYR A 1 105 ? -1.956 -17.286 -0.276 1.00 96.88 105 TYR A C 1
ATOM 796 O O . TYR A 1 105 ? -1.320 -17.303 -1.325 1.00 96.88 105 TYR A O 1
ATOM 804 N N . ASP A 1 106 ? -3.287 -17.367 -0.222 1.00 96.56 106 ASP A N 1
ATOM 805 C CA . ASP A 1 106 ? -4.140 -17.628 -1.397 1.00 96.56 106 ASP A CA 1
ATOM 806 C C . ASP A 1 106 ? -4.067 -16.494 -2.440 1.00 96.56 106 ASP A C 1
ATOM 808 O O . ASP A 1 106 ? -4.448 -16.645 -3.601 1.00 96.56 106 ASP A O 1
ATOM 812 N N . GLY A 1 107 ? -3.565 -15.333 -2.023 1.00 96.94 107 GLY A N 1
ATOM 813 C CA . GLY A 1 107 ? -3.280 -14.188 -2.867 1.00 96.94 107 GLY A CA 1
ATOM 814 C C . GLY A 1 107 ? -2.670 -13.042 -2.071 1.00 96.94 107 GLY A C 1
ATOM 815 O O . GLY A 1 107 ? -2.792 -12.974 -0.843 1.00 96.94 107 GLY A O 1
ATOM 816 N N . VAL A 1 108 ? -1.993 -12.140 -2.780 1.00 97.75 108 VAL A N 1
ATOM 817 C CA . VAL A 1 108 ? -1.424 -10.922 -2.196 1.00 97.75 108 VAL A CA 1
ATOM 818 C C . VAL A 1 108 ? -2.012 -9.710 -2.896 1.00 97.75 108 VAL A C 1
ATOM 820 O O . VAL A 1 108 ? -1.636 -9.436 -4.030 1.00 97.75 108 VAL A O 1
ATOM 823 N N . PHE A 1 109 ? -2.906 -8.977 -2.234 1.00 97.62 109 PHE A N 1
ATOM 824 C CA . PHE A 1 109 ? -3.444 -7.731 -2.777 1.00 97.62 109 PHE A CA 1
ATOM 825 C C . PHE A 1 109 ? -2.457 -6.575 -2.587 1.00 97.62 109 PHE A C 1
ATOM 827 O O . PHE A 1 109 ? -1.744 -6.497 -1.584 1.00 97.62 109 PHE A O 1
ATOM 834 N N . GLY A 1 110 ? -2.407 -5.666 -3.560 1.00 96.62 110 GLY A N 1
ATOM 835 C CA . GLY A 1 110 ? -1.423 -4.588 -3.610 1.00 96.62 110 GLY A CA 1
ATOM 836 C C . GLY A 1 110 ? -2.025 -3.201 -3.398 1.00 96.62 110 GLY A C 1
ATOM 837 O O . GLY A 1 110 ? -3.093 -2.896 -3.921 1.00 96.62 110 GLY A O 1
ATOM 838 N N . PHE A 1 111 ? -1.302 -2.325 -2.698 1.00 96.94 111 PHE A N 1
ATOM 839 C CA . PHE A 1 111 ? -1.521 -0.880 -2.753 1.00 96.94 111 PHE A CA 1
ATOM 840 C C . PHE A 1 111 ? -0.220 -0.166 -3.113 1.00 96.94 111 PHE A C 1
ATOM 842 O O . PHE A 1 111 ? 0.750 -0.166 -2.351 1.00 96.94 111 PHE A O 1
ATOM 849 N N . TRP A 1 112 ? -0.227 0.451 -4.290 1.00 96.44 112 TRP A N 1
ATOM 850 C CA . TRP A 1 112 ? 0.872 1.255 -4.799 1.00 96.44 112 TRP A CA 1
ATOM 851 C C . TRP A 1 112 ? 0.536 2.743 -4.715 1.00 96.44 112 TRP A C 1
ATOM 853 O O . TRP A 1 112 ? -0.587 3.146 -5.024 1.00 96.44 112 TRP A O 1
ATOM 863 N N . TYR A 1 113 ? 1.515 3.575 -4.359 1.00 95.75 113 TYR A N 1
ATOM 864 C CA . TYR A 1 113 ? 1.374 5.027 -4.442 1.00 95.75 113 TYR A CA 1
ATOM 865 C C . TYR A 1 113 ? 2.607 5.692 -5.062 1.00 95.75 113 TYR A C 1
ATOM 867 O O . TYR A 1 113 ? 3.757 5.392 -4.735 1.00 95.75 113 TYR A O 1
ATOM 875 N N . GLY A 1 114 ? 2.344 6.653 -5.943 1.00 94.62 114 GLY A N 1
ATOM 876 C CA . GLY A 1 114 ? 3.345 7.430 -6.662 1.00 94.62 114 GLY A CA 1
ATOM 877 C C . GLY A 1 114 ? 2.747 8.731 -7.193 1.00 94.62 114 GLY A C 1
ATOM 878 O O . GLY A 1 114 ? 1.537 8.953 -7.133 1.00 94.62 114 GLY A O 1
ATOM 879 N N . LYS A 1 115 ? 3.604 9.625 -7.683 1.00 92.56 115 LYS A N 1
ATOM 880 C CA . LYS A 1 115 ? 3.240 10.981 -8.136 1.00 92.56 115 LYS A CA 1
ATOM 881 C C . LYS A 1 115 ? 3.740 11.236 -9.555 1.00 92.56 115 LYS A C 1
ATOM 883 O O . LYS A 1 115 ? 4.714 10.609 -9.952 1.00 92.56 115 LYS A O 1
ATOM 888 N N . GLY A 1 116 ? 3.109 12.179 -10.262 1.00 91.75 116 GLY A N 1
ATOM 889 C CA . GLY A 1 116 ? 3.309 12.528 -11.685 1.00 91.75 116 GLY A CA 1
ATOM 890 C C . GLY A 1 116 ? 4.517 11.882 -12.383 1.00 91.75 116 GLY A C 1
ATOM 891 O O . GLY A 1 116 ? 4.343 10.829 -12.984 1.00 91.75 116 GLY A O 1
ATOM 892 N N . PRO A 1 117 ? 5.746 12.414 -12.230 1.00 91.06 117 PRO A N 1
ATOM 893 C CA . PRO A 1 117 ? 6.916 11.882 -12.940 1.00 91.06 117 PRO A CA 1
ATOM 894 C C . PRO A 1 117 ? 7.238 10.409 -12.646 1.00 91.06 117 PRO A C 1
ATOM 896 O O . PRO A 1 117 ? 7.750 9.696 -13.502 1.00 91.06 117 PRO A O 1
ATOM 899 N N . GLY A 1 118 ? 6.975 9.952 -11.421 1.00 92.81 118 GLY A N 1
ATOM 900 C CA . GLY A 1 118 ? 7.125 8.552 -11.043 1.00 92.81 118 GLY A CA 1
ATOM 901 C C . GLY A 1 118 ? 6.055 7.664 -11.672 1.00 92.81 118 GLY A C 1
ATOM 902 O O . GLY A 1 118 ? 6.377 6.580 -12.131 1.00 92.81 118 GLY A O 1
ATOM 903 N N . VAL A 1 119 ? 4.811 8.145 -11.767 1.00 94.25 119 VAL A N 1
ATOM 904 C CA . VAL A 1 119 ? 3.725 7.446 -12.480 1.00 94.25 119 VAL A CA 1
ATOM 905 C C . VAL A 1 119 ? 4.081 7.278 -13.956 1.00 94.25 119 VAL A C 1
ATOM 907 O O . VAL A 1 119 ? 3.967 6.174 -14.484 1.00 94.25 119 VAL A O 1
ATOM 910 N N . ASP A 1 120 ? 4.563 8.346 -14.596 1.00 94.75 120 ASP A N 1
ATOM 911 C CA . ASP A 1 120 ? 4.945 8.328 -16.011 1.00 94.75 120 ASP A CA 1
ATOM 912 C C . ASP A 1 120 ? 6.060 7.305 -16.273 1.00 94.75 120 ASP A C 1
ATOM 914 O O . ASP A 1 120 ? 5.992 6.522 -17.222 1.00 94.75 120 ASP A O 1
ATOM 918 N N . ARG A 1 121 ? 7.069 7.265 -15.394 1.00 94.25 121 ARG A N 1
ATOM 919 C CA . ARG A 1 121 ? 8.207 6.341 -15.495 1.00 94.25 121 ARG A CA 1
ATOM 920 C C . ARG A 1 121 ? 7.821 4.886 -15.198 1.00 94.25 121 ARG A C 1
ATOM 922 O O . ARG A 1 121 ? 8.331 3.978 -15.849 1.00 94.25 121 ARG A O 1
ATOM 929 N N . SER A 1 122 ? 6.855 4.672 -14.304 1.00 96.69 122 SER A N 1
ATOM 930 C CA . SER A 1 122 ? 6.325 3.345 -13.963 1.00 96.69 122 SER A CA 1
ATOM 931 C C . SER A 1 122 ? 5.379 2.771 -15.027 1.00 96.69 122 SER A C 1
ATOM 933 O O . SER A 1 122 ? 4.948 1.624 -14.906 1.00 96.69 122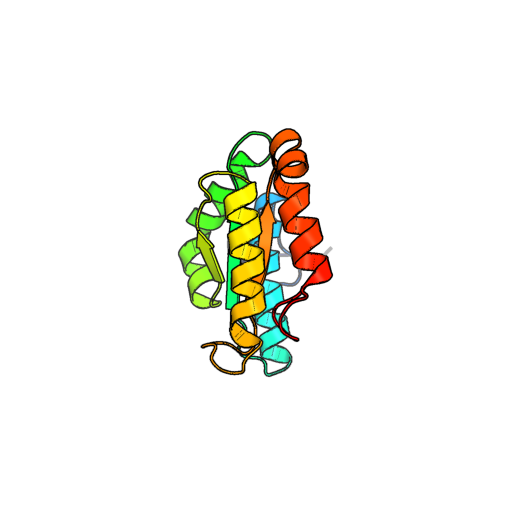 SER A O 1
ATOM 935 N N . GLY A 1 123 ? 5.071 3.523 -16.091 1.00 95.88 123 GLY A N 1
ATOM 936 C CA . GLY A 1 123 ? 4.143 3.109 -17.146 1.00 95.88 123 GLY A CA 1
ATOM 937 C C . GLY A 1 123 ? 4.498 1.779 -17.820 1.00 95.88 123 GLY A C 1
ATOM 938 O O . GLY A 1 123 ? 3.600 1.015 -18.177 1.00 95.88 123 GLY A O 1
ATOM 939 N N . ASP A 1 124 ? 5.789 1.468 -17.957 1.00 95.88 124 ASP A N 1
ATOM 940 C CA . ASP A 1 124 ? 6.228 0.181 -18.504 1.00 95.88 124 ASP A CA 1
ATOM 941 C C . ASP A 1 124 ? 5.858 -0.995 -17.587 1.00 95.88 124 ASP A C 1
ATOM 943 O O . ASP A 1 124 ? 5.322 -2.001 -18.053 1.00 95.88 124 ASP A O 1
ATOM 947 N N . VAL A 1 125 ? 6.038 -0.834 -16.274 1.00 95.75 125 VAL A N 1
ATOM 948 C CA . VAL A 1 125 ? 5.662 -1.843 -15.274 1.00 95.75 125 VAL A CA 1
ATOM 949 C C . VAL A 1 125 ? 4.155 -2.077 -15.296 1.00 95.75 125 VAL A C 1
ATOM 951 O O . VAL A 1 125 ? 3.716 -3.223 -15.314 1.00 95.75 125 VAL A O 1
ATOM 954 N N . PHE A 1 126 ? 3.351 -1.010 -15.365 1.00 95.25 126 PHE A N 1
ATOM 955 C CA . PHE A 1 126 ? 1.893 -1.136 -15.446 1.00 95.25 126 PHE A CA 1
ATOM 956 C C . PHE A 1 126 ? 1.441 -1.871 -16.706 1.00 95.25 126 PHE A C 1
ATOM 958 O O . PHE A 1 126 ? 0.557 -2.725 -16.635 1.00 95.25 126 PHE A O 1
ATOM 965 N N . ARG A 1 127 ? 2.066 -1.582 -17.855 1.00 96.44 127 ARG A N 1
ATOM 966 C CA . ARG A 1 127 ? 1.778 -2.291 -19.107 1.00 96.44 127 ARG A CA 1
ATOM 967 C C . ARG A 1 127 ? 2.075 -3.782 -18.968 1.00 96.44 127 ARG A C 1
ATOM 969 O O . ARG A 1 127 ? 1.215 -4.595 -19.300 1.00 96.44 127 ARG A O 1
ATOM 976 N N . HIS A 1 128 ? 3.256 -4.137 -18.468 1.00 95.94 128 HIS A N 1
ATOM 977 C CA . HIS A 1 128 ? 3.657 -5.533 -18.319 1.00 95.94 128 HIS A CA 1
ATOM 978 C C . HIS A 1 128 ? 2.812 -6.277 -17.283 1.00 95.94 128 HIS A C 1
ATOM 980 O O . HIS A 1 128 ? 2.365 -7.384 -17.570 1.00 95.94 128 HIS A O 1
ATOM 986 N N . ALA A 1 129 ? 2.513 -5.660 -16.138 1.00 94.06 129 ALA A N 1
ATOM 987 C CA . ALA A 1 129 ? 1.651 -6.247 -15.114 1.00 94.06 129 ALA A CA 1
ATOM 988 C C . ALA A 1 129 ? 0.246 -6.546 -15.657 1.00 94.06 129 ALA A C 1
ATOM 990 O O . ALA A 1 129 ? -0.271 -7.646 -15.469 1.00 94.06 129 ALA A O 1
ATOM 991 N N . ASN A 1 130 ? -0.342 -5.608 -16.407 1.00 93.50 130 ASN A N 1
ATOM 992 C CA . ASN A 1 130 ? -1.653 -5.801 -17.025 1.00 93.50 130 ASN A CA 1
ATOM 993 C C . ASN A 1 130 ? -1.647 -6.901 -18.101 1.00 93.50 130 ASN A C 1
ATOM 995 O O . ASN A 1 130 ? -2.622 -7.631 -18.239 1.00 93.50 130 ASN A O 1
ATOM 999 N N . MET A 1 131 ? -0.559 -7.030 -18.868 1.00 94.06 131 MET A N 1
ATOM 1000 C CA . MET A 1 131 ? -0.424 -8.084 -19.880 1.00 94.06 131 MET A CA 1
ATOM 1001 C C . MET A 1 131 ? -0.167 -9.466 -19.270 1.00 94.06 131 MET A C 1
ATOM 1003 O O . MET A 1 131 ? -0.683 -10.458 -19.778 1.00 94.06 131 MET A O 1
ATOM 1007 N N . ALA A 1 132 ? 0.647 -9.539 -18.217 1.00 93.25 132 ALA A N 1
ATOM 1008 C CA . ALA A 1 132 ? 1.037 -10.793 -17.580 1.00 93.25 132 ALA A CA 1
ATOM 1009 C C . ALA A 1 132 ? -0.045 -11.347 -16.641 1.00 93.25 132 ALA A C 1
ATOM 1011 O O . ALA A 1 132 ? -0.109 -12.557 -16.437 1.00 93.25 132 ALA A O 1
ATOM 1012 N N . GLY A 1 133 ? -0.883 -10.474 -16.078 1.00 92.94 133 GLY A N 1
ATOM 1013 C CA . GLY A 1 133 ? -1.901 -10.842 -15.103 1.00 92.94 133 GLY A CA 1
ATOM 1014 C C . GLY A 1 133 ? -1.336 -11.122 -13.708 1.00 92.94 133 GLY A C 1
ATOM 1015 O O . GLY A 1 133 ? -0.128 -11.050 -13.449 1.00 92.94 133 GLY A O 1
ATOM 1016 N N . THR A 1 134 ? -2.250 -11.434 -12.796 1.00 94.50 134 THR A N 1
ATOM 1017 C CA . THR A 1 134 ? -1.999 -11.694 -11.373 1.00 94.50 134 THR A CA 1
ATOM 1018 C 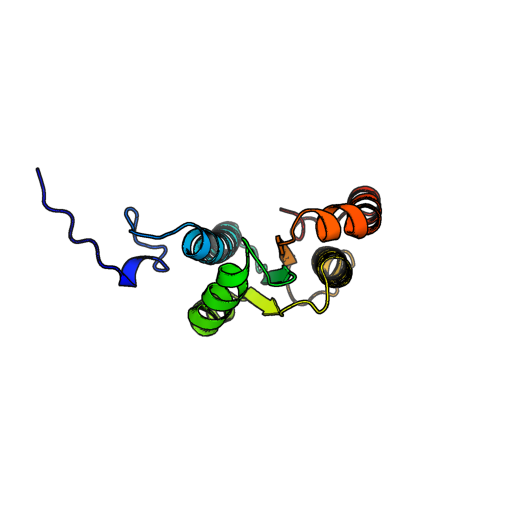C . THR A 1 134 ? -2.660 -13.007 -10.955 1.00 94.50 134 THR A C 1
ATOM 1020 O O . THR A 1 134 ? -3.447 -13.583 -11.711 1.00 94.50 134 THR A O 1
ATOM 1023 N N . SER A 1 135 ? -2.349 -13.512 -9.755 1.00 93.81 135 SER A N 1
ATOM 1024 C CA . SER A 1 135 ? -3.095 -14.649 -9.210 1.00 93.81 135 SER A CA 1
ATOM 1025 C C . SER A 1 135 ? -4.564 -14.273 -8.991 1.00 93.81 135 SER A C 1
ATOM 1027 O O . SER A 1 135 ? -4.894 -13.104 -8.773 1.00 93.81 135 SER A O 1
ATOM 1029 N N . GLN A 1 136 ? -5.452 -15.274 -9.009 1.00 93.25 136 GLN A N 1
ATOM 1030 C CA . GLN A 1 136 ? -6.904 -15.081 -8.892 1.00 93.25 136 GLN A CA 1
ATOM 1031 C C . GLN A 1 136 ? -7.314 -14.222 -7.682 1.00 93.25 136 GLN A C 1
ATOM 1033 O O . GLN A 1 136 ? -8.294 -13.484 -7.767 1.00 93.25 136 GLN A O 1
ATOM 1038 N N . HIS A 1 137 ? -6.568 -14.301 -6.575 1.00 94.62 137 HIS A N 1
ATOM 1039 C CA . HIS A 1 137 ? -6.813 -13.524 -5.355 1.00 94.62 137 HIS A CA 1
ATOM 1040 C C . HIS A 1 137 ? -5.705 -12.495 -5.049 1.00 94.62 137 HIS A C 1
ATOM 1042 O O . HIS A 1 137 ? -5.670 -11.932 -3.957 1.00 94.62 137 HIS A O 1
ATOM 1048 N N . GLY A 1 138 ? -4.767 -12.271 -5.976 1.00 88.00 138 GLY A N 1
ATOM 1049 C CA . GLY A 1 138 ? -3.696 -11.276 -5.847 1.00 88.00 138 GLY A CA 1
ATOM 1050 C C . GLY A 1 138 ? -4.024 -9.931 -6.503 1.00 88.00 138 GLY A C 1
ATOM 1051 O O . GLY A 1 138 ? -3.532 -8.885 -6.088 1.00 88.00 138 GLY A O 1
ATOM 1052 N N . GLY A 1 139 ? -4.879 -9.920 -7.525 1.00 81.31 139 GLY A N 1
ATOM 1053 C CA . GLY A 1 139 ? -5.400 -8.679 -8.108 1.00 81.31 139 GLY A CA 1
ATOM 1054 C C . GLY A 1 139 ? -6.536 -8.073 -7.278 1.00 81.31 139 GLY A C 1
ATOM 1055 O O . GLY A 1 139 ? -7.421 -8.806 -6.841 1.00 81.31 139 GLY A O 1
ATOM 1056 N N . VAL A 1 140 ? -6.537 -6.744 -7.110 1.00 55.06 140 VAL A N 1
ATOM 1057 C CA . VAL A 1 140 ? -7.699 -5.947 -6.664 1.00 55.06 140 VAL A CA 1
ATOM 1058 C C . VAL A 1 140 ? -7.856 -4.749 -7.583 1.00 55.06 140 VAL A C 1
ATOM 1060 O O . VAL A 1 140 ? -6.825 -4.083 -7.830 1.00 55.06 140 VAL A O 1
#

Foldseek 3Di:
DDDDPEDQVCLQVPVDPDYDDDPLSVVVNVLLVLLVVCVVVVWFEAEEEEEEADPPCNCNLVNCVVCVVVNVVSNYDYDYDPAQQRRLLVLLVQ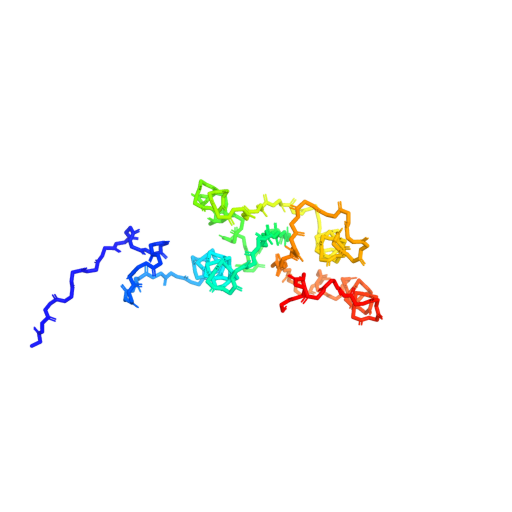QAQPVPPPHPTQGYEYDYDDDDVRCVVNVVSVVVSVVVDGHPSHYD

pLDDT: mean 93.77, std 7.08, range [49.81, 98.5]